Protein AF-A0A4V3CK78-F1 (afdb_monomer)

Organism: NCBI:txid582607

Mean predicted aligned error: 14.74 Å

Radius of gyration: 18.64 Å; Cα contacts (8 Å, |Δi|>4): 48; chains: 1; bounding box: 47×49×38 Å

Secondary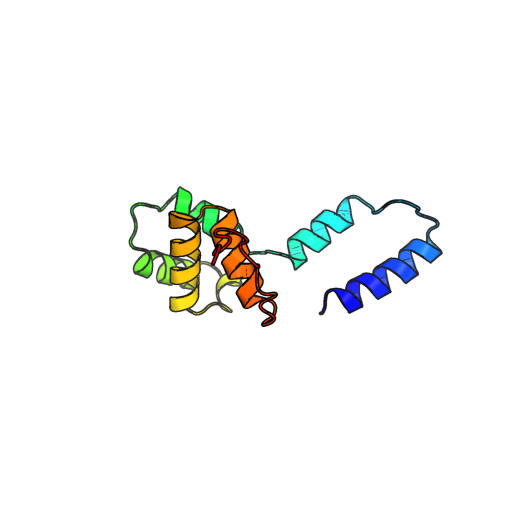 structure (DSSP, 8-state):
--HHHHHHHHHHHHHHHT--S--HHHHHHHHHHH-TTTHHHHHHHHSTTS-HHHHHHHHHHH-GGGTTS-HHHHHHHHHHHHHHHHHHHHHHHHHHH----------------

Sequence (113 aa):
MTEASLRGAYQDRALQAGLSSEPDWWFDARAAAAGDQEWLLAVQLTHGAVSRELLALAIKQFRRDAESLSPKDLQGLLAAATNGGRQGFDAVLCTRKGGERKPISLSWGRDTE

Solvent-accessible surface area (backbone atoms only — not comparable to full-atom values): 6939 Å² total; per-residue (Å²): 137,56,73,68,61,54,51,52,59,45,51,59,52,35,64,74,64,74,54,93,65,87,58,76,65,54,57,53,54,46,43,62,73,70,49,88,57,62,62,55,53,54,49,45,71,76,44,64,90,53,57,54,67,60,50,25,52,50,45,50,74,75,31,74,88,41,60,88,50,51,60,69,54,43,31,50,45,49,49,26,32,69,77,43,38,71,64,33,29,49,51,53,50,51,59,70,77,45,91,65,84,73,79,78,79,74,89,78,74,86,83,86,129

Structure (mmCIF, N/CA/C/O backbone):
data_AF-A0A4V3CK78-F1
#
_entry.id   AF-A0A4V3CK78-F1
#
loop_
_atom_site.group_PDB
_atom_site.id
_atom_site.type_symbol
_atom_site.label_atom_id
_atom_site.label_alt_id
_atom_site.label_comp_id
_atom_site.label_asym_id
_atom_site.label_entity_id
_atom_site.label_seq_id
_atom_site.pdbx_PDB_ins_code
_atom_site.Cartn_x
_atom_site.Cartn_y
_atom_site.Cartn_z
_atom_site.occupancy
_atom_site.B_iso_or_equiv
_atom_site.auth_seq_id
_atom_site.auth_comp_id
_atom_site.auth_asym_id
_atom_site.auth_atom_id
_atom_site.pdbx_PDB_model_num
ATOM 1 N N . MET A 1 1 ? 10.543 8.928 16.507 1.00 47.91 1 MET A N 1
ATOM 2 C CA . MET A 1 1 ? 11.869 9.575 16.390 1.00 47.91 1 MET A CA 1
ATOM 3 C C . MET A 1 1 ? 11.899 10.347 15.084 1.00 47.91 1 MET A C 1
ATOM 5 O O . MET A 1 1 ? 11.562 9.772 14.060 1.00 47.91 1 MET A O 1
ATOM 9 N N . THR A 1 2 ? 12.177 11.648 15.127 1.00 56.94 2 THR A N 1
ATOM 10 C CA . THR A 1 2 ? 12.155 12.540 13.955 1.00 56.94 2 THR A CA 1
ATOM 11 C C . THR A 1 2 ? 13.503 12.520 13.227 1.00 56.94 2 THR A C 1
ATOM 13 O O . THR A 1 2 ? 14.547 12.361 13.857 1.00 56.94 2 THR A O 1
ATOM 16 N N . GLU A 1 3 ? 13.496 12.708 11.903 1.00 47.62 3 GLU A N 1
ATOM 17 C CA . GLU A 1 3 ? 14.703 12.703 11.051 1.00 47.62 3 GLU A CA 1
ATOM 18 C C . GLU A 1 3 ? 15.768 13.712 11.526 1.00 47.62 3 GLU A C 1
ATOM 20 O O . GLU A 1 3 ? 16.965 13.442 11.457 1.00 47.62 3 GLU A O 1
ATOM 25 N N . ALA A 1 4 ? 15.335 14.839 12.101 1.00 61.75 4 ALA A N 1
ATOM 26 C CA . ALA A 1 4 ? 16.215 15.850 12.685 1.00 61.75 4 ALA A CA 1
ATOM 27 C C . ALA A 1 4 ? 16.995 15.339 13.912 1.00 61.75 4 ALA A C 1
ATOM 29 O O . ALA A 1 4 ? 18.176 15.641 14.064 1.00 61.75 4 ALA A O 1
ATOM 30 N N . SER A 1 5 ? 16.359 14.527 14.762 1.00 63.91 5 SER A N 1
ATOM 31 C CA . SER A 1 5 ? 17.001 13.953 15.951 1.00 63.91 5 SER A CA 1
ATOM 32 C C . SER A 1 5 ? 18.030 12.883 15.575 1.00 63.91 5 SER A C 1
ATOM 34 O O . SER A 1 5 ? 19.092 12.812 16.190 1.00 63.91 5 SER A O 1
ATOM 36 N N . LEU A 1 6 ? 17.756 12.105 14.523 1.00 58.09 6 LEU A N 1
ATOM 37 C CA . LEU A 1 6 ? 18.698 11.120 13.984 1.00 58.09 6 LEU A CA 1
ATOM 38 C C . LEU A 1 6 ? 19.898 11.791 13.301 1.00 58.09 6 LEU A C 1
ATOM 40 O O . LEU A 1 6 ? 21.029 11.343 13.475 1.00 58.09 6 LEU A O 1
ATOM 44 N N . ARG A 1 7 ? 19.671 12.903 12.587 1.00 59.12 7 ARG A N 1
ATOM 45 C CA . ARG A 1 7 ? 20.734 13.696 11.950 1.00 59.12 7 ARG A CA 1
ATOM 46 C C . ARG A 1 7 ? 21.688 14.319 12.974 1.00 59.12 7 ARG A C 1
ATOM 48 O O . ARG A 1 7 ? 22.893 14.279 12.755 1.00 59.12 7 ARG A O 1
ATOM 55 N N . GLY A 1 8 ? 21.164 14.834 14.089 1.00 68.88 8 GLY A N 1
ATOM 56 C CA . GLY A 1 8 ? 21.991 15.372 15.177 1.00 68.88 8 GLY A CA 1
ATOM 57 C C . GLY A 1 8 ? 22.879 14.301 15.818 1.00 68.88 8 GLY A C 1
ATOM 58 O O . GLY A 1 8 ? 24.090 14.475 15.907 1.00 68.88 8 GLY A O 1
ATOM 59 N N . ALA A 1 9 ? 22.300 13.144 16.157 1.00 66.06 9 ALA A N 1
ATOM 60 C CA . ALA A 1 9 ? 23.053 12.024 16.729 1.00 66.06 9 ALA A CA 1
ATOM 61 C C . ALA A 1 9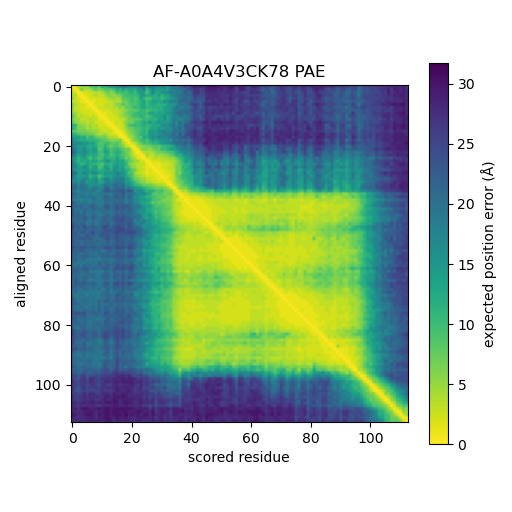 ? 24.111 11.448 15.764 1.00 66.06 9 ALA A C 1
ATOM 63 O O . ALA A 1 9 ? 25.166 10.985 16.201 1.00 66.06 9 ALA A O 1
ATOM 64 N N . TYR A 1 10 ? 23.844 11.485 14.453 1.00 63.72 10 TYR A N 1
ATOM 65 C CA . TYR A 1 10 ? 24.807 11.096 13.425 1.00 63.72 10 TYR A CA 1
ATOM 66 C C . TYR A 1 10 ? 25.950 12.109 13.290 1.00 63.72 10 TYR A C 1
ATOM 68 O O . TYR A 1 10 ? 27.108 11.700 13.273 1.00 63.72 10 TYR A O 1
ATOM 76 N N . GLN A 1 11 ? 25.653 13.414 13.242 1.00 66.56 11 GLN A N 1
ATOM 77 C CA . GLN A 1 11 ? 26.681 14.456 13.139 1.00 66.56 11 GLN A CA 1
ATOM 78 C C . GLN A 1 11 ? 27.657 14.413 14.316 1.00 66.56 11 GLN A C 1
ATOM 80 O O . GLN A 1 11 ? 28.863 14.445 14.082 1.00 66.56 11 GLN A O 1
ATOM 85 N N . ASP A 1 12 ? 27.160 14.239 15.543 1.00 68.38 12 ASP A N 1
ATOM 86 C CA . ASP A 1 12 ? 28.011 14.128 16.734 1.00 68.38 12 ASP A CA 1
ATOM 87 C C . ASP A 1 12 ? 28.940 12.904 16.672 1.00 68.38 12 ASP A C 1
ATOM 89 O O . ASP A 1 12 ? 30.121 12.985 17.017 1.00 68.38 12 ASP A O 1
ATOM 93 N N . ARG A 1 13 ? 28.437 11.767 16.175 1.00 59.44 13 ARG A N 1
ATOM 94 C CA . ARG A 1 13 ? 29.210 10.519 16.085 1.00 59.44 13 ARG A CA 1
ATOM 95 C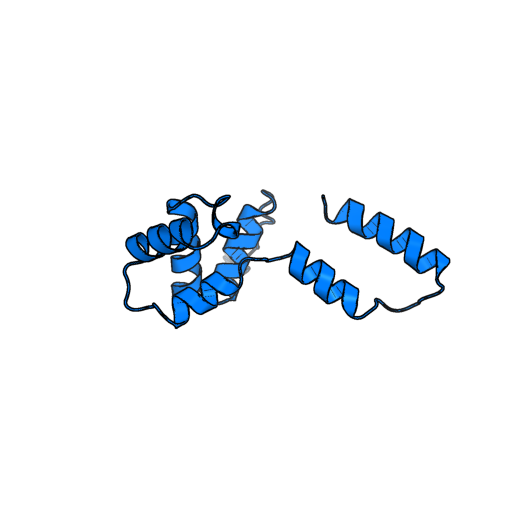 C . ARG A 1 13 ? 30.173 10.491 14.894 1.00 59.44 13 ARG A C 1
ATOM 97 O O . ARG A 1 13 ? 31.258 9.926 15.009 1.00 59.44 13 ARG A O 1
ATOM 104 N N . ALA A 1 14 ? 29.812 11.117 13.777 1.00 60.84 14 ALA A N 1
ATOM 105 C CA . ALA A 1 14 ? 30.663 11.256 12.596 1.00 60.84 14 ALA A CA 1
ATOM 106 C C . ALA A 1 14 ? 31.833 12.225 12.846 1.00 60.84 14 ALA A C 1
ATOM 108 O O . ALA A 1 14 ? 32.960 11.936 12.442 1.00 60.84 14 ALA A O 1
ATOM 109 N N . LEU A 1 15 ? 31.593 13.315 13.592 1.00 60.75 15 LEU A N 1
ATOM 110 C CA . LEU A 1 15 ? 32.637 14.235 14.063 1.00 60.75 15 LEU A CA 1
ATOM 111 C C . LEU A 1 15 ? 33.642 13.542 14.991 1.00 60.75 15 LEU A C 1
ATOM 113 O O . LEU A 1 15 ? 34.842 13.758 14.850 1.00 60.75 15 LEU A O 1
ATOM 117 N N . GLN A 1 16 ? 33.174 12.670 15.892 1.00 62.84 16 GLN A N 1
ATOM 118 C CA . GLN A 1 16 ? 34.053 11.884 16.768 1.00 62.84 16 GLN A CA 1
ATOM 119 C C . GLN A 1 16 ? 34.877 10.825 16.017 1.00 62.84 16 GLN A C 1
ATOM 121 O O . GLN A 1 16 ? 35.962 10.471 16.471 1.00 62.84 16 GLN A O 1
ATOM 126 N N . ALA A 1 17 ? 34.383 10.324 14.881 1.00 64.75 17 ALA A N 1
ATOM 127 C CA . ALA A 1 17 ? 35.028 9.264 14.105 1.00 64.75 17 ALA A CA 1
ATOM 128 C C . ALA A 1 17 ? 35.919 9.770 12.951 1.00 64.75 17 ALA A C 1
ATOM 130 O O . ALA A 1 17 ? 36.587 8.961 12.311 1.00 64.75 17 ALA A O 1
ATOM 131 N N . GLY A 1 18 ? 35.935 11.078 12.662 1.00 55.28 18 GLY A N 1
ATOM 132 C CA . GLY A 1 18 ? 36.744 11.658 11.578 1.00 55.28 18 GLY A CA 1
ATOM 133 C C . GLY A 1 18 ? 36.351 11.185 10.171 1.00 55.28 18 GLY A C 1
ATOM 134 O O . GLY A 1 18 ? 37.151 11.273 9.241 1.00 55.28 18 GLY A O 1
ATOM 135 N N . LEU A 1 19 ? 35.135 10.659 10.003 1.00 56.66 19 LEU A N 1
ATOM 136 C CA . LEU A 1 19 ? 34.647 10.104 8.742 1.00 56.66 19 LEU A CA 1
ATOM 137 C C . LEU A 1 19 ? 34.064 11.225 7.870 1.00 56.66 19 LEU A C 1
ATOM 139 O O . LEU A 1 19 ? 33.081 11.858 8.246 1.00 56.66 19 LEU A O 1
ATOM 143 N N . SER A 1 20 ? 34.651 11.467 6.691 1.00 54.72 20 SER A N 1
ATOM 144 C CA . SER A 1 20 ? 34.173 12.503 5.755 1.00 54.72 20 SER A CA 1
ATOM 145 C C . SER A 1 20 ? 33.070 12.025 4.800 1.00 54.72 20 SER A C 1
ATOM 147 O O . SER A 1 20 ? 32.631 12.797 3.950 1.00 54.72 20 SER A O 1
ATOM 149 N N . SER A 1 21 ? 32.657 10.757 4.884 1.00 59.97 21 SER A N 1
ATOM 150 C CA . SER A 1 21 ? 31.645 10.159 4.005 1.00 59.97 21 SER A CA 1
ATOM 151 C C . SER A 1 21 ? 30.657 9.320 4.808 1.00 59.97 21 SER A C 1
ATOM 153 O O . SER A 1 21 ? 31.029 8.710 5.812 1.00 59.97 21 SER A O 1
ATOM 155 N N . GLU A 1 22 ? 29.387 9.356 4.393 1.00 57.00 22 GLU A N 1
ATOM 156 C CA . GLU A 1 22 ? 28.318 8.608 5.052 1.00 57.00 22 GLU A CA 1
ATOM 157 C C . GLU A 1 22 ? 28.547 7.100 4.887 1.00 57.00 22 GLU A C 1
ATOM 159 O O . GLU A 1 22 ? 28.781 6.649 3.763 1.00 57.00 22 GLU A O 1
ATOM 164 N N . PRO A 1 23 ? 28.516 6.314 5.976 1.00 60.47 23 PRO A N 1
ATOM 165 C CA . PRO A 1 23 ? 28.724 4.880 5.885 1.00 60.47 23 PRO A CA 1
ATOM 166 C C . PRO A 1 23 ? 27.542 4.195 5.185 1.00 60.47 23 PRO A C 1
ATOM 168 O O . PRO A 1 23 ? 26.401 4.638 5.265 1.00 60.47 23 PRO A O 1
ATOM 171 N N . ASP A 1 24 ? 27.809 3.085 4.514 1.00 61.44 24 ASP A N 1
ATOM 172 C CA . ASP A 1 24 ? 26.831 2.253 3.802 1.00 61.44 24 ASP A CA 1
ATOM 173 C C . ASP A 1 24 ? 25.589 1.883 4.641 1.00 61.44 24 ASP A C 1
ATOM 175 O O . ASP A 1 24 ? 24.459 2.036 4.174 1.00 61.44 24 ASP A O 1
ATOM 179 N N . TRP A 1 25 ? 25.773 1.526 5.915 1.00 66.00 25 TRP A N 1
ATOM 180 C CA . TRP A 1 25 ? 24.680 1.172 6.832 1.00 66.00 25 TRP A CA 1
ATOM 181 C C . TRP A 1 25 ? 23.740 2.340 7.185 1.00 66.00 25 TRP A C 1
ATOM 183 O O . TRP A 1 25 ? 22.641 2.114 7.697 1.00 66.00 25 TRP A O 1
ATOM 193 N N . TRP A 1 26 ? 24.131 3.596 6.931 1.00 61.69 26 TRP A N 1
ATOM 194 C CA . TRP A 1 26 ? 23.247 4.752 7.122 1.00 61.69 26 TRP A CA 1
ATOM 195 C C . TRP A 1 26 ? 22.108 4.755 6.103 1.00 61.69 26 TRP A C 1
ATOM 197 O O . TRP A 1 26 ? 20.986 5.117 6.458 1.00 61.69 26 TRP A O 1
ATOM 207 N N . PHE A 1 27 ? 22.355 4.299 4.872 1.0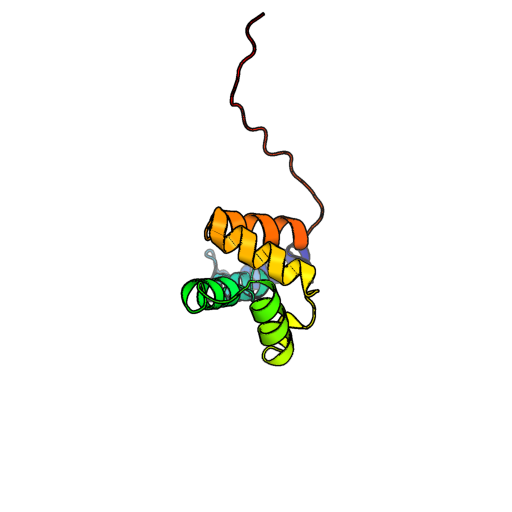0 54.31 27 PHE A N 1
ATOM 208 C CA . PHE A 1 27 ? 21.295 4.143 3.878 1.00 54.31 27 PHE A CA 1
ATOM 209 C C . PHE A 1 27 ? 20.326 3.029 4.270 1.00 54.31 27 PHE A C 1
ATOM 211 O O . PHE A 1 27 ? 19.123 3.221 4.119 1.00 54.31 27 PHE A O 1
ATOM 218 N N . ASP A 1 28 ? 20.816 1.943 4.870 1.00 52.31 28 ASP A N 1
ATOM 219 C CA . ASP A 1 28 ? 19.974 0.863 5.398 1.00 52.31 28 ASP A CA 1
ATOM 220 C C . ASP A 1 28 ? 19.139 1.325 6.598 1.00 52.31 28 ASP A C 1
ATOM 222 O O . ASP A 1 28 ? 17.934 1.086 6.656 1.00 52.31 28 ASP A O 1
ATOM 226 N N . ALA A 1 29 ? 19.739 2.069 7.531 1.00 54.06 29 ALA A N 1
ATOM 227 C CA . ALA A 1 29 ? 19.025 2.657 8.663 1.00 54.06 29 ALA A CA 1
ATOM 228 C C . ALA A 1 29 ? 18.002 3.713 8.209 1.00 54.06 29 ALA A C 1
ATOM 230 O O . ALA A 1 29 ? 16.904 3.810 8.762 1.00 54.06 29 ALA A O 1
ATOM 231 N N . ARG A 1 30 ? 18.335 4.489 7.172 1.00 45.72 30 ARG A N 1
ATOM 232 C CA . ARG A 1 30 ? 17.439 5.459 6.538 1.00 45.72 30 ARG A CA 1
ATOM 233 C C . ARG A 1 30 ? 16.332 4.760 5.757 1.00 45.72 30 ARG A C 1
ATOM 235 O O . ARG A 1 30 ? 15.215 5.248 5.816 1.00 45.72 30 ARG A O 1
ATOM 242 N N . ALA A 1 31 ? 16.585 3.634 5.094 1.00 50.41 31 ALA A N 1
ATOM 243 C CA . ALA A 1 31 ? 15.576 2.824 4.409 1.00 50.41 31 ALA A CA 1
ATOM 244 C C . ALA A 1 31 ? 14.616 2.159 5.408 1.00 50.41 31 ALA A C 1
ATOM 246 O O . ALA A 1 31 ? 13.399 2.291 5.257 1.00 50.41 31 ALA A O 1
ATOM 247 N N . ALA A 1 32 ? 15.146 1.577 6.488 1.00 52.84 32 ALA A N 1
ATOM 248 C CA . ALA A 1 32 ? 14.364 1.064 7.613 1.00 52.84 32 ALA A CA 1
ATOM 249 C C . ALA A 1 32 ? 13.503 2.170 8.256 1.00 52.84 32 ALA A C 1
ATOM 251 O O . ALA A 1 32 ? 12.324 1.978 8.544 1.00 52.84 32 ALA A O 1
ATOM 252 N N . ALA A 1 33 ? 14.040 3.388 8.400 1.00 49.97 33 ALA A N 1
ATOM 253 C CA . ALA A 1 33 ? 13.274 4.537 8.886 1.00 49.97 33 ALA A CA 1
ATOM 254 C C . ALA A 1 33 ? 12.293 5.118 7.837 1.00 49.97 33 ALA A C 1
ATOM 256 O O . ALA A 1 33 ? 11.236 5.657 8.194 1.00 49.97 33 ALA A O 1
ATOM 257 N N . ALA A 1 34 ? 12.605 5.025 6.540 1.00 51.03 34 ALA A N 1
ATOM 258 C CA . ALA A 1 34 ? 11.873 5.658 5.441 1.00 51.03 34 ALA A CA 1
ATOM 259 C C . ALA A 1 34 ? 10.744 4.795 4.866 1.00 51.03 34 ALA A C 1
ATOM 261 O O . ALA A 1 34 ? 9.751 5.378 4.426 1.00 51.03 34 ALA A O 1
ATOM 262 N N . GLY A 1 35 ? 10.751 3.466 4.988 1.00 60.09 35 GLY A N 1
ATOM 263 C CA . GLY A 1 35 ? 9.644 2.687 4.430 1.00 60.09 35 GLY A CA 1
ATOM 264 C C . GLY A 1 35 ? 9.692 1.180 4.635 1.00 60.09 35 GLY A C 1
ATOM 265 O O . GLY A 1 35 ? 9.900 0.452 3.676 1.00 60.09 35 GLY A O 1
ATOM 266 N N . ASP A 1 36 ? 9.278 0.709 5.811 1.00 66.19 36 ASP A N 1
ATOM 267 C CA . ASP A 1 36 ? 8.947 -0.702 6.106 1.00 66.19 36 ASP A CA 1
ATOM 268 C C . ASP A 1 36 ? 7.750 -1.271 5.305 1.00 66.19 36 ASP A C 1
ATOM 270 O O . ASP A 1 36 ? 7.165 -2.291 5.662 1.00 66.19 36 ASP A O 1
ATOM 274 N N . GLN A 1 37 ? 7.313 -0.605 4.234 1.00 72.50 37 GLN A N 1
ATOM 275 C CA . GLN A 1 37 ? 6.063 -0.892 3.524 1.00 72.50 37 GLN A CA 1
ATOM 276 C C . GLN A 1 37 ? 6.263 -1.311 2.062 1.00 72.50 37 GLN A C 1
ATOM 278 O O . GLN A 1 37 ? 5.280 -1.548 1.367 1.00 72.50 37 GLN A O 1
ATOM 283 N N . GLU A 1 38 ? 7.505 -1.501 1.600 1.00 76.88 38 GLU A N 1
ATOM 284 C CA . GLU A 1 38 ? 7.798 -1.976 0.232 1.00 76.88 38 GLU A CA 1
ATOM 285 C C . GLU A 1 38 ? 7.130 -3.314 -0.105 1.00 76.88 38 GLU A C 1
ATOM 287 O O . GLU A 1 38 ? 6.767 -3.578 -1.251 1.00 76.88 38 GLU A O 1
ATOM 292 N N . TRP A 1 39 ? 6.897 -4.145 0.909 1.00 83.25 39 TRP A N 1
ATOM 293 C CA . TRP A 1 39 ? 6.195 -5.412 0.761 1.00 83.25 39 TRP A CA 1
ATOM 294 C C . TRP A 1 39 ? 4.775 -5.259 0.201 1.00 83.25 39 TRP A C 1
ATOM 296 O O . TRP A 1 39 ? 4.275 -6.205 -0.403 1.00 83.25 39 TRP A O 1
ATOM 306 N N . LEU A 1 40 ? 4.125 -4.096 0.343 1.00 85.62 40 LEU A N 1
ATOM 307 C CA . LEU A 1 40 ? 2.816 -3.839 -0.272 1.00 85.62 40 LEU A CA 1
ATOM 308 C C . LEU A 1 40 ? 2.892 -3.861 -1.799 1.00 85.62 40 LEU A C 1
ATOM 310 O O . LEU A 1 40 ? 1.952 -4.315 -2.447 1.00 85.62 40 LEU A O 1
ATOM 314 N N . LEU A 1 41 ? 4.019 -3.436 -2.375 1.00 84.31 41 LEU A N 1
ATOM 315 C CA . LEU A 1 41 ? 4.249 -3.502 -3.817 1.00 84.31 41 LEU A CA 1
ATOM 316 C C . LEU A 1 41 ? 4.413 -4.949 -4.270 1.00 84.31 41 LEU A C 1
ATOM 318 O O . LEU A 1 41 ? 3.808 -5.354 -5.257 1.00 84.31 41 LEU A O 1
ATOM 322 N N . ALA A 1 42 ? 5.171 -5.748 -3.516 1.00 85.06 42 ALA A N 1
ATOM 323 C CA . ALA A 1 42 ? 5.325 -7.172 -3.796 1.00 85.06 42 ALA A CA 1
ATOM 324 C C . ALA A 1 42 ? 3.980 -7.909 -3.705 1.00 85.06 42 ALA A C 1
ATOM 326 O O . ALA A 1 42 ? 3.645 -8.701 -4.587 1.00 85.06 42 ALA A O 1
ATOM 327 N N . VAL A 1 43 ? 3.173 -7.612 -2.683 1.00 85.81 43 VAL A N 1
ATOM 328 C CA . VAL A 1 43 ? 1.828 -8.181 -2.524 1.00 85.81 43 VAL A CA 1
ATOM 329 C C . VAL A 1 43 ? 0.914 -7.759 -3.677 1.00 85.81 43 VAL A C 1
ATOM 331 O O . VAL A 1 43 ? 0.230 -8.608 -4.242 1.00 85.81 43 VAL A O 1
ATOM 334 N N . GLN A 1 44 ? 0.951 -6.494 -4.100 1.00 85.38 44 GLN A N 1
ATOM 335 C CA . GLN A 1 44 ? 0.168 -6.016 -5.242 1.00 85.38 44 GLN A CA 1
ATOM 336 C C . GLN A 1 44 ? 0.586 -6.676 -6.567 1.00 85.38 44 GLN A C 1
ATOM 338 O O . GLN A 1 44 ? -0.276 -7.006 -7.381 1.00 85.38 44 GLN A O 1
ATOM 343 N N . LEU A 1 45 ? 1.886 -6.881 -6.786 1.00 84.62 45 LEU A N 1
ATOM 344 C CA . LEU A 1 45 ? 2.406 -7.528 -7.994 1.00 84.62 45 LEU A CA 1
ATOM 345 C C . LEU A 1 45 ? 2.057 -9.018 -8.046 1.00 84.62 45 LEU A C 1
ATOM 347 O O . LEU A 1 45 ? 1.728 -9.539 -9.106 1.00 84.62 45 LEU A O 1
ATOM 351 N N . THR A 1 46 ? 2.104 -9.699 -6.903 1.00 86.75 46 THR A N 1
ATOM 352 C CA . THR A 1 46 ? 1.841 -11.144 -6.816 1.00 86.75 46 THR A CA 1
ATOM 353 C C . THR A 1 46 ? 0.351 -11.479 -6.757 1.00 86.75 46 THR A C 1
ATOM 355 O O . THR A 1 46 ? -0.065 -12.497 -7.299 1.00 86.75 46 THR A O 1
ATOM 358 N N . HIS A 1 47 ? -0.466 -10.617 -6.145 1.00 86.88 47 HIS A N 1
ATOM 359 C CA . HIS A 1 47 ? -1.892 -10.857 -5.897 1.00 86.88 47 HIS A CA 1
ATOM 360 C C . HIS A 1 47 ? -2.797 -9.850 -6.620 1.00 86.88 47 HIS A C 1
ATOM 362 O O . HIS A 1 47 ? -3.902 -9.563 -6.163 1.00 86.88 47 HIS A O 1
ATOM 368 N N . GLY A 1 48 ? -2.363 -9.325 -7.771 1.00 81.19 48 GLY A N 1
ATOM 369 C CA . GLY A 1 48 ? -3.102 -8.301 -8.521 1.00 81.19 48 GLY A CA 1
ATOM 370 C C . GLY A 1 48 ? -4.506 -8.708 -8.990 1.00 81.19 48 GLY A C 1
ATOM 371 O O . GLY A 1 48 ? -5.327 -7.839 -9.267 1.00 81.19 48 GLY A O 1
ATOM 372 N N . ALA A 1 49 ? -4.803 -10.010 -9.037 1.00 84.69 49 ALA A N 1
ATOM 373 C CA . ALA A 1 49 ? -6.126 -10.542 -9.371 1.00 84.69 49 ALA A CA 1
ATOM 374 C C . ALA A 1 49 ? -7.116 -10.554 -8.186 1.00 84.69 49 ALA A C 1
ATOM 376 O O . ALA A 1 49 ? -8.312 -10.761 -8.387 1.00 84.69 49 ALA A O 1
ATOM 377 N N . VAL A 1 50 ? -6.639 -10.354 -6.951 1.00 87.12 50 VAL A N 1
ATOM 378 C CA . VAL A 1 50 ? -7.473 -10.348 -5.740 1.00 87.12 50 VAL A CA 1
ATOM 379 C C . VAL A 1 50 ? -8.049 -8.951 -5.520 1.00 87.12 50 VAL A C 1
ATOM 381 O O . VAL A 1 50 ? -7.379 -7.942 -5.749 1.00 87.12 50 VAL A O 1
ATOM 384 N N . SER A 1 51 ? -9.296 -8.867 -5.046 1.00 88.19 51 SER A N 1
ATOM 385 C CA . SER A 1 51 ? -9.881 -7.569 -4.709 1.00 88.19 51 SER A CA 1
ATOM 386 C C . SER A 1 51 ? -9.072 -6.884 -3.602 1.00 88.19 51 SER A C 1
ATOM 388 O O . SER A 1 51 ? -8.665 -7.501 -2.615 1.00 88.19 51 SER A O 1
ATOM 390 N N . ARG A 1 52 ? -8.848 -5.573 -3.749 1.00 88.38 52 ARG A N 1
ATOM 391 C CA . ARG A 1 52 ? -8.059 -4.773 -2.793 1.00 88.38 52 ARG A CA 1
ATOM 392 C C . ARG A 1 52 ? -8.625 -4.827 -1.372 1.00 88.38 52 ARG A C 1
ATOM 394 O O . ARG A 1 52 ? -7.867 -4.754 -0.412 1.00 88.38 52 ARG A O 1
ATOM 401 N N . GLU A 1 53 ? -9.939 -4.977 -1.241 1.00 87.25 53 GLU A N 1
ATOM 402 C CA . GLU A 1 53 ? -10.634 -5.126 0.039 1.00 87.25 53 GLU A CA 1
ATOM 403 C C . GLU A 1 53 ? -10.250 -6.429 0.746 1.00 87.25 53 GLU A C 1
ATOM 405 O O . GLU A 1 53 ? -9.838 -6.395 1.907 1.00 87.25 53 GLU A O 1
ATOM 410 N N . LEU A 1 54 ? -10.310 -7.562 0.037 1.00 88.50 54 LEU A N 1
ATOM 411 C CA . LEU A 1 54 ? -9.910 -8.862 0.580 1.00 88.50 54 LEU A CA 1
ATOM 412 C C . LEU A 1 54 ? -8.413 -8.899 0.877 1.00 88.50 54 LEU A C 1
ATOM 414 O O . LEU A 1 54 ? -7.999 -9.414 1.914 1.00 88.50 54 LEU A O 1
ATOM 418 N N . LEU A 1 55 ? -7.607 -8.296 0.004 1.00 88.62 55 LEU A N 1
ATOM 419 C CA . LEU A 1 55 ? -6.164 -8.226 0.182 1.00 88.62 55 LEU A CA 1
ATOM 420 C C . LEU A 1 55 ? -5.793 -7.393 1.416 1.00 88.62 55 LEU A C 1
ATOM 422 O O . LEU A 1 55 ? -4.959 -7.819 2.206 1.00 88.62 55 LEU A O 1
ATOM 426 N N . ALA A 1 56 ? -6.459 -6.257 1.645 1.00 89.38 56 ALA A N 1
ATOM 427 C CA . ALA A 1 56 ? -6.254 -5.436 2.838 1.00 89.38 56 ALA A CA 1
ATOM 428 C C . ALA A 1 56 ? -6.626 -6.171 4.137 1.00 89.38 56 ALA A C 1
ATOM 430 O O . ALA A 1 56 ? -5.916 -6.042 5.136 1.00 89.38 56 ALA A O 1
ATOM 431 N N . LEU A 1 57 ? -7.704 -6.963 4.130 1.00 89.88 57 LEU A N 1
ATOM 432 C CA . LEU A 1 57 ? -8.094 -7.789 5.277 1.00 89.88 57 LEU A CA 1
ATOM 433 C C . LEU A 1 57 ? -7.082 -8.911 5.541 1.00 89.88 57 LEU A C 1
ATOM 435 O O . LEU A 1 57 ? -6.642 -9.076 6.677 1.00 89.88 57 LEU A O 1
ATOM 439 N N . ALA A 1 58 ? -6.663 -9.628 4.495 1.00 88.88 58 ALA A N 1
ATOM 440 C CA . ALA A 1 58 ? -5.668 -10.692 4.599 1.00 88.88 58 ALA A CA 1
ATOM 441 C C . ALA A 1 58 ? -4.322 -10.151 5.103 1.00 88.88 58 ALA A C 1
ATOM 443 O O . ALA A 1 58 ? -3.741 -10.679 6.047 1.00 88.88 58 ALA A O 1
ATOM 444 N N . ILE A 1 59 ? -3.853 -9.037 4.540 1.00 88.50 59 ILE A N 1
ATOM 445 C CA . ILE A 1 59 ? -2.631 -8.359 4.981 1.00 88.50 59 ILE A CA 1
ATOM 446 C C . ILE A 1 59 ? -2.693 -8.034 6.475 1.00 88.50 59 ILE A C 1
ATOM 448 O O . ILE A 1 59 ? -1.734 -8.298 7.196 1.00 88.50 59 ILE A O 1
ATOM 452 N N . LYS A 1 60 ? -3.820 -7.494 6.947 1.00 87.62 60 LYS A N 1
ATOM 453 C CA . LYS A 1 60 ? -3.994 -7.132 8.354 1.00 87.62 60 LYS A CA 1
ATOM 454 C C . LYS A 1 60 ? -4.028 -8.357 9.276 1.00 87.62 60 LYS A C 1
ATOM 456 O O . LYS A 1 60 ? -3.593 -8.266 10.417 1.00 87.62 60 LYS A O 1
ATOM 461 N N . GLN A 1 61 ? -4.509 -9.497 8.781 1.00 87.50 61 GLN A N 1
ATOM 462 C CA . GLN A 1 61 ? -4.512 -10.759 9.519 1.00 87.50 61 GLN A CA 1
ATOM 463 C C . GLN A 1 61 ? -3.112 -11.382 9.629 1.00 87.50 61 GLN A C 1
ATOM 465 O O . GLN A 1 61 ? -2.757 -11.908 10.682 1.00 87.50 61 GLN A O 1
ATOM 470 N N . PHE A 1 62 ? -2.325 -11.346 8.550 1.00 84.75 62 PHE A N 1
ATOM 471 C CA . PHE A 1 62 ? -1.056 -12.077 8.470 1.00 84.75 62 PHE A CA 1
ATOM 472 C C . PHE A 1 62 ? 0.177 -11.238 8.820 1.00 84.75 62 PHE A C 1
ATOM 474 O O . PHE A 1 62 ? 1.208 -11.808 9.180 1.00 84.75 62 PHE A O 1
ATOM 481 N N . ARG A 1 63 ? 0.104 -9.902 8.745 1.00 82.25 63 ARG A N 1
ATOM 482 C CA . ARG A 1 63 ? 1.243 -9.018 9.029 1.00 82.25 63 ARG A CA 1
ATOM 483 C C . ARG A 1 63 ? 1.008 -8.118 10.232 1.00 82.25 63 ARG A C 1
ATOM 485 O O . ARG A 1 63 ? 0.202 -7.194 10.181 1.00 82.25 63 ARG A O 1
ATOM 492 N N . ARG A 1 64 ? 1.836 -8.312 11.262 1.00 77.12 64 ARG A N 1
ATOM 493 C CA . ARG A 1 64 ? 1.889 -7.444 12.451 1.00 77.12 64 ARG A CA 1
ATOM 494 C C . ARG A 1 64 ? 2.370 -6.029 12.123 1.00 77.12 64 ARG A C 1
ATOM 496 O O . ARG A 1 64 ? 1.829 -5.068 12.647 1.00 77.12 64 ARG A O 1
ATOM 503 N N . ASP A 1 65 ? 3.286 -5.872 11.169 1.00 73.56 65 ASP A N 1
ATOM 504 C CA . ASP A 1 65 ? 3.780 -4.541 10.766 1.00 73.56 65 ASP A CA 1
ATOM 505 C C . ASP A 1 65 ? 2.677 -3.658 10.149 1.00 73.56 65 ASP A C 1
ATOM 507 O O . ASP A 1 65 ? 2.756 -2.429 10.161 1.00 73.56 65 ASP A O 1
ATOM 511 N N . ALA A 1 66 ? 1.621 -4.284 9.613 1.00 76.56 66 ALA A N 1
ATOM 512 C CA . ALA A 1 66 ? 0.467 -3.605 9.033 1.00 76.56 66 ALA A CA 1
ATOM 513 C C . ALA A 1 66 ? -0.618 -3.261 10.070 1.00 76.56 66 ALA A C 1
ATOM 515 O O . ALA A 1 66 ? -1.625 -2.650 9.713 1.00 76.56 66 ALA A O 1
ATOM 516 N N . GLU A 1 67 ? -0.436 -3.622 11.343 1.00 76.06 67 GLU A N 1
ATOM 517 C CA . GLU A 1 67 ? -1.430 -3.409 12.402 1.00 76.06 67 GLU A CA 1
ATOM 518 C C . GLU A 1 67 ? -1.732 -1.919 12.618 1.00 76.06 67 GLU A C 1
ATOM 520 O O . GLU A 1 67 ? -2.889 -1.533 12.804 1.00 76.06 67 GLU A O 1
ATOM 525 N N . SER A 1 68 ? -0.706 -1.074 12.466 1.00 79.69 68 SER A N 1
ATOM 526 C CA . SER A 1 68 ? -0.801 0.391 12.528 1.00 79.69 68 SER A CA 1
ATOM 527 C C . SER A 1 68 ? -1.618 1.019 11.389 1.00 79.69 68 SER A C 1
ATOM 529 O O . SER A 1 68 ? -1.994 2.190 11.466 1.00 79.69 68 SER A O 1
ATOM 531 N N . LEU A 1 69 ? -1.904 0.266 10.322 1.00 79.19 69 LEU A N 1
ATOM 532 C CA . LEU A 1 69 ? -2.636 0.744 9.155 1.00 79.19 69 LEU A CA 1
ATOM 533 C C . LEU A 1 69 ? -4.115 0.357 9.234 1.00 79.19 69 LEU A C 1
ATOM 535 O O . LEU A 1 69 ? -4.487 -0.786 9.534 1.00 79.19 69 LEU A O 1
ATOM 539 N N . SER A 1 70 ? -4.997 1.310 8.922 1.00 84.69 70 SER A N 1
ATOM 540 C CA . SER A 1 70 ? -6.412 0.990 8.762 1.00 84.69 70 SER A CA 1
ATOM 541 C C . SER A 1 70 ? -6.637 0.203 7.459 1.00 84.69 70 SER A C 1
ATOM 543 O O . SER A 1 70 ? -5.881 0.365 6.496 1.00 84.69 70 SER A O 1
ATOM 545 N N . PRO A 1 71 ? -7.692 -0.629 7.372 1.00 85.62 71 PRO A N 1
ATOM 546 C CA . PRO A 1 71 ? -8.022 -1.332 6.131 1.00 85.62 71 PRO A CA 1
ATOM 547 C C . PRO A 1 71 ? -8.225 -0.377 4.946 1.00 85.62 71 PRO A C 1
ATOM 549 O O . PRO A 1 71 ? -7.824 -0.682 3.827 1.00 85.62 71 PRO A O 1
ATOM 552 N N . LYS A 1 72 ? -8.794 0.807 5.200 1.00 85.06 72 LYS A N 1
ATOM 553 C CA . LYS A 1 72 ? -9.021 1.841 4.184 1.00 85.06 72 LYS A CA 1
ATOM 554 C C . LYS A 1 72 ? -7.709 2.439 3.671 1.00 85.06 72 LYS A C 1
ATOM 556 O O . LYS A 1 72 ? -7.575 2.694 2.478 1.00 85.06 72 LYS A O 1
ATOM 561 N N . ASP A 1 73 ? -6.726 2.605 4.551 1.00 85.25 73 ASP A N 1
ATOM 562 C CA . ASP A 1 73 ? -5.392 3.076 4.173 1.00 85.25 73 ASP A CA 1
ATOM 563 C C . ASP A 1 73 ? -4.631 2.052 3.336 1.00 85.25 73 ASP A C 1
ATOM 565 O O . ASP A 1 73 ? -4.004 2.412 2.343 1.00 85.25 73 ASP A O 1
ATOM 569 N N . LEU A 1 74 ? -4.713 0.773 3.713 1.00 87.69 74 LEU A N 1
ATOM 570 C CA . LEU A 1 74 ? -4.118 -0.324 2.950 1.00 87.69 74 LEU A CA 1
ATOM 571 C C . LEU A 1 74 ? -4.695 -0.384 1.535 1.00 87.69 74 LEU A C 1
ATOM 573 O O . LEU A 1 74 ? -3.943 -0.487 0.572 1.00 87.69 74 LEU A O 1
ATOM 577 N N . GLN A 1 75 ? -6.013 -0.242 1.394 1.00 90.44 75 GLN A N 1
ATOM 578 C CA . GLN A 1 75 ? -6.656 -0.171 0.081 1.00 90.44 75 GLN A CA 1
ATOM 579 C C . GLN A 1 75 ? -6.177 1.033 -0.735 1.00 90.44 75 GLN A C 1
ATOM 581 O O . GLN A 1 75 ? -5.905 0.885 -1.925 1.00 90.44 75 GLN A O 1
ATOM 586 N N . GLY A 1 76 ? -6.040 2.206 -0.108 1.00 86.62 76 GLY A N 1
ATOM 587 C CA . GLY A 1 76 ? -5.514 3.407 -0.760 1.00 86.62 76 GLY A CA 1
ATOM 588 C C . GLY A 1 76 ? -4.068 3.236 -1.230 1.00 86.62 76 GLY A C 1
ATOM 589 O O . GLY A 1 76 ? -3.740 3.607 -2.354 1.00 86.62 76 GLY A O 1
ATOM 590 N N . LEU A 1 77 ? -3.224 2.604 -0.413 1.00 87.31 77 LEU A N 1
ATOM 591 C CA . LEU A 1 77 ? -1.840 2.279 -0.759 1.00 87.31 77 LEU A CA 1
ATOM 592 C C . LEU A 1 77 ? -1.753 1.267 -1.907 1.00 87.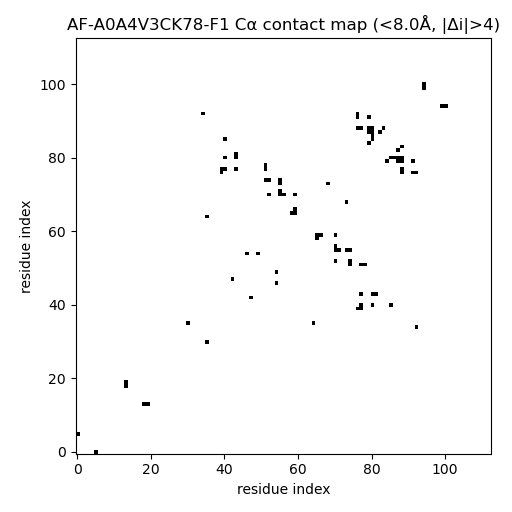31 77 LEU A C 1
ATOM 594 O O . LEU A 1 77 ? -0.990 1.477 -2.846 1.00 87.31 77 LEU A O 1
ATOM 598 N N . LEU A 1 78 ? -2.571 0.213 -1.879 1.00 88.19 78 LEU A N 1
ATOM 599 C CA . LEU A 1 78 ? -2.659 -0.773 -2.962 1.00 88.19 78 LEU A CA 1
ATOM 600 C C . LEU A 1 78 ? -3.175 -0.141 -4.266 1.00 88.19 78 LEU A C 1
ATOM 602 O O . LEU A 1 78 ? -2.661 -0.414 -5.351 1.00 88.19 78 LEU A O 1
ATOM 606 N N . ALA A 1 79 ? -4.156 0.760 -4.177 1.00 88.12 79 ALA A N 1
ATOM 607 C CA . ALA A 1 79 ? -4.658 1.507 -5.327 1.00 88.12 79 ALA A CA 1
ATOM 608 C C . ALA A 1 79 ? -3.597 2.460 -5.903 1.00 88.12 79 ALA A C 1
ATOM 610 O O . ALA A 1 79 ? -3.416 2.510 -7.119 1.00 88.12 79 ALA A O 1
ATOM 611 N N . ALA A 1 80 ? -2.858 3.169 -5.047 1.00 85.38 80 ALA A N 1
ATOM 612 C CA . ALA A 1 80 ? -1.766 4.045 -5.462 1.00 85.38 80 ALA A CA 1
ATOM 613 C C . ALA A 1 80 ? -0.617 3.264 -6.114 1.00 85.38 80 ALA A C 1
ATOM 615 O O . ALA A 1 80 ? -0.103 3.690 -7.145 1.00 85.38 80 ALA A O 1
ATOM 616 N N . ALA A 1 81 ? -0.285 2.090 -5.572 1.00 86.00 81 ALA A N 1
ATOM 617 C CA . ALA A 1 81 ? 0.669 1.165 -6.173 1.00 86.00 81 ALA A CA 1
ATOM 618 C C . ALA A 1 81 ? 0.208 0.665 -7.550 1.00 86.00 81 ALA A C 1
ATOM 620 O O . ALA A 1 81 ? 1.012 0.566 -8.470 1.00 86.00 81 ALA A O 1
ATOM 621 N N . THR A 1 82 ? -1.088 0.381 -7.709 1.00 85.38 82 THR A N 1
ATOM 622 C CA . THR A 1 82 ? -1.648 -0.092 -8.985 1.00 85.38 82 THR A CA 1
ATOM 623 C C . THR A 1 82 ? -1.622 1.000 -10.056 1.00 85.38 82 THR A C 1
ATOM 625 O O . THR A 1 82 ? -1.242 0.741 -11.192 1.00 85.38 82 THR A O 1
ATOM 628 N N . ASN A 1 83 ? -2.026 2.222 -9.700 1.00 86.00 83 ASN A N 1
ATOM 629 C CA . ASN A 1 83 ? -2.244 3.297 -10.671 1.00 86.00 83 ASN A CA 1
ATOM 630 C C . ASN A 1 83 ? -0.992 4.147 -10.932 1.00 86.00 83 ASN A C 1
ATOM 632 O O . ASN A 1 83 ? -0.820 4.661 -12.031 1.00 86.00 83 ASN A O 1
ATOM 636 N N . GLY A 1 84 ? -0.139 4.328 -9.921 1.00 79.25 84 GLY A N 1
ATOM 637 C CA . GLY A 1 84 ? 1.052 5.182 -9.983 1.00 79.25 84 GLY A CA 1
ATOM 638 C C . GLY A 1 84 ? 2.365 4.428 -9.780 1.00 79.25 84 GLY A C 1
ATOM 639 O O . GLY A 1 84 ? 3.417 5.062 -9.660 1.00 79.25 84 GLY A O 1
ATOM 640 N N . GLY A 1 85 ? 2.324 3.094 -9.703 1.00 81.50 85 GLY A N 1
ATOM 641 C CA . GLY A 1 85 ? 3.503 2.271 -9.456 1.00 81.50 85 GLY A CA 1
ATOM 642 C C . GLY A 1 85 ? 4.220 2.676 -8.169 1.00 81.50 85 GLY A C 1
ATOM 643 O O . GLY A 1 85 ? 3.607 3.082 -7.178 1.00 81.50 85 GLY A O 1
ATOM 644 N N . ARG A 1 86 ? 5.554 2.613 -8.199 1.00 80.81 86 ARG A N 1
ATOM 645 C CA . ARG A 1 86 ? 6.382 2.998 -7.054 1.00 80.81 86 ARG A CA 1
ATOM 646 C C . ARG A 1 86 ? 6.221 4.472 -6.672 1.00 80.81 86 ARG A C 1
ATOM 648 O O . ARG A 1 86 ? 6.103 4.785 -5.496 1.00 80.81 86 ARG A O 1
ATOM 655 N N . GLN A 1 87 ? 6.153 5.361 -7.660 1.00 78.50 87 GLN A N 1
ATOM 656 C CA . GLN A 1 87 ? 6.081 6.806 -7.431 1.00 78.50 87 GLN A CA 1
ATOM 657 C C . GLN A 1 87 ? 4.762 7.219 -6.764 1.00 78.50 87 GLN A C 1
ATOM 659 O O . GLN A 1 87 ? 4.763 8.019 -5.832 1.00 78.50 87 GLN A O 1
ATOM 664 N N . GLY A 1 88 ? 3.636 6.641 -7.198 1.00 77.50 88 GLY A N 1
ATOM 665 C CA . GLY A 1 88 ? 2.333 6.876 -6.572 1.00 77.50 88 GLY A CA 1
ATOM 666 C C . GLY A 1 88 ? 2.260 6.321 -5.151 1.00 77.50 88 GLY A C 1
ATOM 667 O O . GLY A 1 88 ? 1.713 6.967 -4.259 1.00 77.50 88 GLY A O 1
ATOM 668 N N . PHE A 1 89 ? 2.856 5.150 -4.924 1.00 82.75 89 PHE A N 1
ATOM 669 C CA . PHE A 1 89 ? 2.956 4.552 -3.598 1.00 82.75 89 PHE A CA 1
ATOM 670 C C . PHE A 1 89 ? 3.791 5.411 -2.636 1.00 82.75 89 PHE A C 1
ATOM 672 O O . PHE A 1 89 ? 3.319 5.748 -1.548 1.00 82.75 89 PHE A O 1
ATOM 679 N N . ASP A 1 90 ? 4.980 5.840 -3.064 1.00 79.75 90 ASP A N 1
ATOM 680 C CA . ASP A 1 90 ? 5.866 6.689 -2.265 1.00 79.75 90 ASP A CA 1
ATOM 681 C C . ASP A 1 90 ? 5.223 8.054 -1.980 1.00 79.75 90 ASP A C 1
ATOM 683 O O . ASP A 1 90 ? 5.293 8.540 -0.854 1.00 79.75 90 ASP A O 1
ATOM 687 N N . ALA A 1 91 ? 4.495 8.635 -2.942 1.00 77.75 91 ALA A N 1
ATOM 688 C CA . ALA A 1 91 ? 3.742 9.869 -2.725 1.00 77.75 91 ALA A CA 1
ATOM 689 C C . ALA A 1 91 ? 2.703 9.723 -1.599 1.00 77.75 91 ALA A C 1
ATOM 691 O O . ALA A 1 91 ? 2.625 10.577 -0.712 1.00 77.75 91 ALA A O 1
ATOM 692 N N . VAL A 1 92 ? 1.939 8.624 -1.576 1.00 78.88 92 VAL A N 1
ATOM 693 C CA . VAL A 1 92 ? 0.972 8.365 -0.498 1.00 78.88 92 VAL A CA 1
ATOM 694 C C . VAL A 1 92 ? 1.683 8.138 0.838 1.00 78.88 92 VAL A C 1
ATOM 696 O O . VAL A 1 92 ? 1.246 8.679 1.855 1.00 78.88 92 VAL A O 1
ATOM 699 N N . LEU A 1 93 ? 2.812 7.429 0.867 1.00 77.06 93 LEU A N 1
ATOM 700 C CA . LEU A 1 93 ? 3.601 7.269 2.093 1.00 77.06 93 LEU A CA 1
ATOM 701 C C . LEU A 1 93 ? 4.156 8.592 2.629 1.00 77.06 93 LEU A C 1
ATOM 703 O O . LEU A 1 93 ? 4.052 8.855 3.831 1.00 77.06 93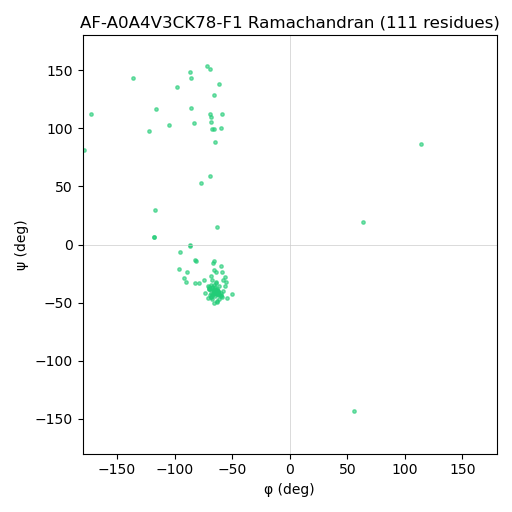 LEU A O 1
ATOM 707 N N . CYS A 1 94 ? 4.666 9.457 1.750 1.00 66.75 94 CYS A N 1
ATOM 708 C CA . CYS A 1 94 ? 5.127 10.794 2.111 1.00 66.75 94 CYS A CA 1
ATOM 709 C C . CYS A 1 94 ? 3.998 11.632 2.719 1.00 66.75 94 CYS A C 1
ATOM 711 O O . CYS A 1 94 ? 4.203 12.266 3.751 1.00 66.75 94 CYS A O 1
ATOM 713 N N . THR A 1 95 ? 2.782 11.571 2.159 1.00 68.62 95 THR A N 1
ATOM 714 C CA . THR A 1 95 ? 1.628 12.285 2.738 1.00 68.62 95 THR A CA 1
ATOM 715 C C . THR A 1 95 ? 1.200 11.756 4.109 1.00 68.62 95 THR A C 1
ATOM 717 O O . THR A 1 95 ? 0.576 12.489 4.872 1.00 68.62 95 THR A O 1
ATOM 720 N N . ARG A 1 96 ? 1.541 10.503 4.444 1.00 66.31 96 ARG A N 1
ATOM 721 C CA . ARG A 1 96 ? 1.164 9.855 5.713 1.00 66.31 96 ARG A CA 1
ATOM 722 C C . ARG A 1 96 ? 2.211 10.036 6.818 1.00 66.31 96 ARG A C 1
ATOM 724 O O . ARG A 1 96 ? 1.832 10.059 7.984 1.00 66.31 96 ARG A O 1
ATOM 731 N N . LYS A 1 97 ? 3.502 10.185 6.485 1.00 59.97 97 LYS A N 1
ATOM 732 C CA . LYS A 1 97 ? 4.595 10.353 7.472 1.00 59.97 97 LYS A CA 1
ATOM 733 C C . LYS A 1 97 ? 4.774 11.776 8.015 1.00 59.97 97 LYS A C 1
ATOM 735 O O . LYS A 1 97 ? 5.429 11.943 9.039 1.00 59.97 97 LYS A O 1
ATOM 740 N N . GLY A 1 98 ? 4.183 12.788 7.392 1.00 44.50 98 GLY A N 1
ATOM 741 C CA . GLY A 1 98 ? 4.256 14.163 7.879 1.00 44.50 98 GLY A CA 1
ATOM 742 C C . GLY A 1 98 ? 3.343 15.061 7.064 1.00 44.50 98 GLY A C 1
ATOM 743 O O . GLY A 1 98 ? 3.575 15.271 5.879 1.00 44.50 98 GLY A O 1
ATOM 744 N N . GLY A 1 99 ? 2.289 15.566 7.700 1.00 44.72 99 GLY A N 1
ATOM 745 C CA . GLY A 1 99 ? 1.293 16.454 7.109 1.00 44.72 99 GLY A CA 1
ATOM 746 C C . GLY A 1 99 ? 1.813 17.856 6.780 1.00 44.72 99 GLY A C 1
ATOM 747 O O . GLY A 1 99 ? 1.239 18.832 7.241 1.00 44.72 99 GLY A O 1
ATOM 748 N N . GLU A 1 100 ? 2.841 17.973 5.944 1.00 39.00 100 GLU A N 1
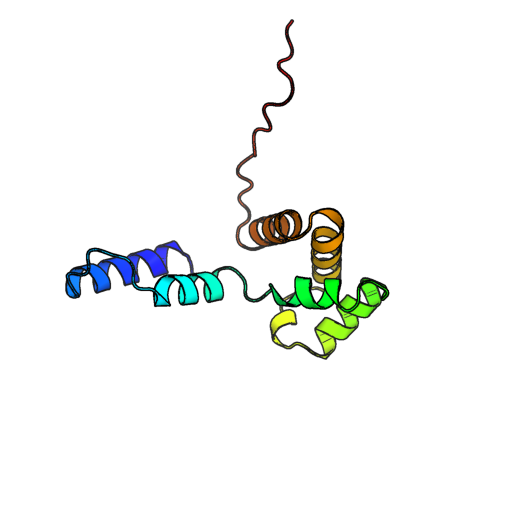ATOM 749 C CA . GLU A 1 100 ? 3.131 19.200 5.204 1.00 39.00 100 GLU A CA 1
ATOM 750 C C . GLU A 1 100 ? 3.145 18.880 3.714 1.00 39.00 100 GLU A C 1
ATOM 752 O O . GLU A 1 100 ? 4.125 18.413 3.134 1.00 39.00 100 GLU A O 1
ATOM 757 N N . ARG A 1 101 ? 2.010 19.164 3.072 1.00 51.19 101 ARG A N 1
ATOM 758 C CA . ARG A 1 101 ? 1.975 19.364 1.629 1.00 51.19 101 ARG A CA 1
ATOM 759 C C . ARG A 1 101 ? 2.901 20.535 1.318 1.00 51.19 101 ARG A C 1
ATOM 761 O O . ARG A 1 101 ? 2.490 21.684 1.443 1.00 51.19 101 ARG A O 1
ATOM 768 N N . LYS A 1 102 ? 4.123 20.263 0.866 1.00 47.91 102 LYS A N 1
ATOM 769 C CA . LYS A 1 102 ? 4.825 21.237 0.034 1.00 47.91 102 LYS A CA 1
ATOM 770 C C . LYS A 1 102 ? 4.062 21.248 -1.292 1.00 47.91 102 LYS A C 1
ATOM 772 O O . LYS A 1 102 ? 4.017 20.199 -1.938 1.00 47.91 102 LYS A O 1
ATOM 777 N N . PRO A 1 103 ? 3.363 22.341 -1.650 1.00 48.62 103 PRO A N 1
ATOM 778 C CA . PRO A 1 103 ? 2.623 22.388 -2.898 1.00 48.62 103 PRO A CA 1
ATOM 779 C C . PRO A 1 103 ? 3.625 22.150 -4.024 1.00 48.62 103 PRO A C 1
ATOM 781 O O . PRO A 1 103 ? 4.525 22.955 -4.250 1.00 48.62 103 PRO A O 1
ATOM 784 N N . ILE A 1 104 ? 3.502 21.004 -4.691 1.00 52.94 104 ILE A N 1
ATOM 785 C CA . ILE A 1 104 ? 4.181 20.774 -5.956 1.00 52.94 104 ILE A CA 1
ATOM 786 C C . ILE A 1 104 ? 3.495 21.731 -6.926 1.00 52.94 104 ILE A C 1
ATOM 788 O O . ILE A 1 104 ? 2.383 21.475 -7.385 1.00 52.94 104 ILE A O 1
ATOM 792 N N . SER A 1 105 ? 4.133 22.872 -7.177 1.00 52.44 105 SER A N 1
ATOM 793 C CA . SER A 1 105 ? 3.785 23.756 -8.278 1.00 52.44 105 SER A CA 1
ATOM 794 C C . SER A 1 105 ? 4.074 23.002 -9.574 1.00 52.44 105 SER A C 1
ATOM 796 O O . SER A 1 105 ? 5.185 23.046 -10.102 1.00 52.44 105 SER A O 1
ATOM 798 N N . LEU A 1 106 ? 3.093 22.248 -10.066 1.00 50.88 106 LEU A N 1
ATOM 799 C CA . LEU A 1 106 ? 3.108 21.773 -11.441 1.00 50.88 106 LEU A CA 1
ATOM 800 C C . LEU A 1 106 ? 2.975 23.011 -12.331 1.00 50.88 106 LEU A C 1
ATOM 802 O O . LEU A 1 106 ? 1.888 23.548 -12.504 1.00 50.88 106 LEU A O 1
ATOM 806 N N . SER A 1 107 ? 4.097 23.487 -12.869 1.00 57.69 107 SER A N 1
ATOM 807 C CA . SER A 1 107 ? 4.161 24.588 -13.833 1.00 57.69 107 SER A CA 1
ATOM 808 C C . SER A 1 107 ? 3.744 24.121 -15.234 1.00 57.69 107 SER A C 1
ATOM 810 O O . SER A 1 107 ? 4.498 24.263 -16.196 1.00 57.69 107 SER A O 1
ATOM 812 N N . TRP A 1 108 ? 2.572 23.497 -15.347 1.00 55.78 108 TRP A N 1
ATOM 813 C CA . TRP A 1 108 ? 1.957 23.160 -16.628 1.00 55.78 108 TRP A CA 1
ATOM 814 C C . TRP A 1 108 ? 0.800 24.123 -16.882 1.00 55.78 108 TRP A C 1
ATOM 816 O O . TRP A 1 108 ? -0.262 23.988 -16.286 1.00 55.78 108 TRP A O 1
ATOM 826 N N . GLY A 1 109 ? 1.055 25.094 -17.763 1.00 44.72 109 GLY A N 1
ATOM 827 C CA . GLY A 1 109 ? 0.094 26.096 -18.223 1.00 44.72 109 GLY A CA 1
ATOM 828 C C . GLY A 1 109 ? 0.467 27.505 -17.776 1.00 44.72 109 GLY A C 1
ATOM 829 O O . GLY A 1 109 ? 0.023 27.970 -16.736 1.00 44.72 109 GLY A O 1
ATOM 830 N N . ARG A 1 110 ? 1.304 28.193 -18.562 1.00 40.69 110 ARG A N 1
ATOM 831 C CA . ARG A 1 110 ? 1.301 29.658 -18.547 1.00 40.69 110 ARG A CA 1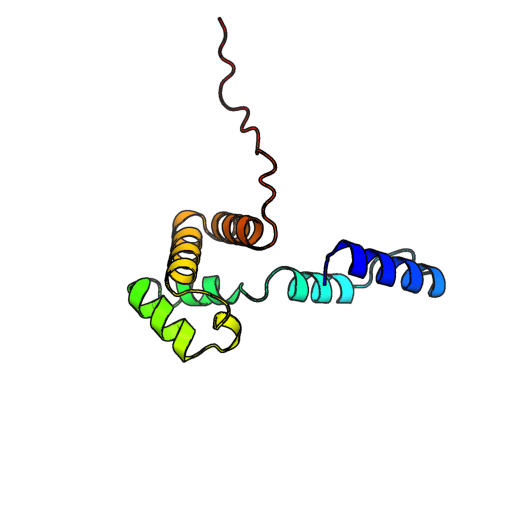
ATOM 832 C C . ARG A 1 110 ? -0.029 30.088 -19.156 1.00 40.69 110 ARG A C 1
ATOM 834 O O . ARG A 1 110 ? -0.195 29.915 -20.360 1.00 40.69 110 ARG A O 1
ATOM 841 N N . ASP A 1 111 ? -0.927 30.632 -18.347 1.00 48.09 111 ASP A N 1
ATOM 842 C CA . ASP A 1 111 ? -1.990 31.488 -18.859 1.00 48.09 111 ASP A CA 1
ATOM 843 C C . ASP A 1 111 ? -1.328 32.780 -19.352 1.00 48.09 111 ASP A C 1
ATOM 845 O O . ASP A 1 111 ? -0.798 33.578 -18.578 1.00 48.09 111 ASP A O 1
ATOM 849 N N . THR A 1 112 ? -1.239 32.910 -20.672 1.00 46.25 112 THR A N 1
ATOM 850 C CA . THR A 1 112 ? -1.020 34.186 -21.349 1.00 46.25 112 THR A CA 1
ATOM 851 C C . THR A 1 112 ? -2.374 34.867 -21.492 1.00 46.25 112 THR A C 1
ATOM 853 O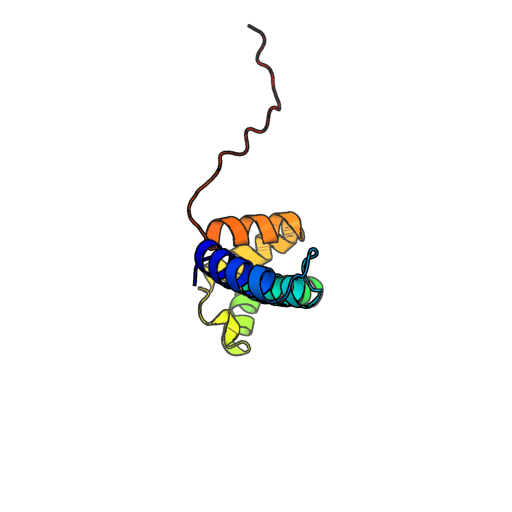 O . THR A 1 112 ? -3.153 34.470 -22.359 1.00 46.25 112 THR A O 1
ATOM 856 N N . GLU A 1 113 ? -2.624 35.878 -20.667 1.00 41.44 113 GLU A N 1
ATOM 857 C CA . GLU A 1 113 ? -3.527 36.991 -20.984 1.00 41.44 113 GLU A CA 1
ATOM 858 C C . GLU A 1 113 ? -2.702 38.271 -21.141 1.00 41.44 113 GLU A C 1
ATOM 860 O O . GLU A 1 113 ? -1.746 38.462 -20.349 1.00 41.44 113 GLU A O 1
#

pLDDT: mean 70.03, std 15.29, range [39.0, 90.44]

Foldseek 3Di:
DDPVVVVVVCVVVCVVVVDPDDDPCVVVVVCVVLDPPVVLLVLCVVVVVDDLLVSLVVCCVPDPVCVPPDSVLSSCLSVLCVPVNPVSNSVSSVCVVDPDPPPPPPPDDDPDD

Nearest PDB structures (foldseek):
  7ytj-assembly1_A  TM=2.757E-01  e=7.135E+00  Saccharomyces cerevisiae